Protein AF-0000000085018270 (afdb_homodimer)

InterPro domains:
  IPR002765 Uncharacterised protein family UPF0145, YbjQ-like [PF01906] (29-72)
  IPR002765 Uncharacterised protein family UPF0145, YbjQ-like [PTHR34068] (27-75)
  IPR035439 UPF0145 domain superfamily [SSF117782] (1-74)
  IPR038549 SeBP-like superfamily [G3DSA:3.30.1660.30] (1-76)

pLDDT: mean 96.72, std 3.87, range [77.06, 98.94]

Sequence (152 aa):
MIITTTETLEGYEIVEYLDIIIGCGDDPEDALKELKEIGETLKADAIVGVKIFNEILDRELTYYAYGTAVKIKKREMIITTTETLEGYEIVEYLDIIIGCGDDPEDALKELKEIGETLKADAIVGVKIFNEILDRELTYYAYGTAVKIKKRE

Solvent-accessible surface area (backbone atoms only — not comparable to full-atom values): 7955 Å² total; per-residue (Å²): 113,52,76,40,62,42,65,69,50,91,68,40,40,58,77,40,81,75,38,61,46,76,13,52,28,79,39,66,67,46,3,45,50,41,30,48,54,53,32,53,74,70,64,33,46,30,32,28,26,43,48,74,52,73,46,77,56,98,87,41,63,42,22,38,22,36,24,18,26,22,36,66,45,75,59,128,116,49,51,31,33,25,78,69,51,71,66,42,39,78,77,42,81,72,45,79,49,74,11,51,25,81,39,65,66,45,2,45,51,42,33,50,52,54,33,53,74,71,65,32,46,30,34,29,42,41,48,73,51,72,48,74,56,98,87,40,69,39,19,37,22,35,31,36,26,20,36,64,45,76,59,130

Secondary structure (DSSP, 8-state):
-EE-SSSS-TTEEEEEEEEEEEEEESSHHHHHHHHHHHHHHTT-SEEEEEEEEEEEETTEEEEEEEEEEEEEEE--/-EE-SSSS-TTEEEEEEEEEEEEEESSHHHHHHHHHHHHHHTT-SEEEEEEEEEEEETTEEEEEEEEEEEEEEE--

Organism: Methanocaldococcus infernus (strain DSM 11812 / JCM 15783 / ME) (NCBI:txid573063)

Foldseek 3Di:
DAEELAQDDPQKDFDFWQDKDKAKDQDPVRRVVRRVVVLVVSVFPYWYNKDKDWDDDPNRIMMMIITIGTHMDGDD/DAEDLAQDDPQKDFDFWQDKDKAKDQDPVRRVVRRVVVLVVSVFPYWYNKDKDWDDDPNRIMIMIITIGTHMDGDD

Radius of gyration: 15.62 Å; Cα contacts (8 Å, |Δi|>4): 384; chains: 2; bounding box: 34×49×23 Å

Nearest PDB structures (foldseek):
  1vr4-assembly1_B  TM=9.528E-01  e=1.575E-06  Bacillus cereus ATCC 14579
  1y2i-assembly1_C  TM=9.029E-01  e=1.669E-06  Shigella flexneri 2a str. 2457T
  1vr4-assembly1_C  TM=9.175E-01  e=4.738E-06  Bacillus cereus ATCC 14579
  1vr4-assembly1_E  TM=9.134E-01  e=5.975E-06  Bacillus cereus ATCC 14579
  2gtc-assembly1_E  TM=9.062E-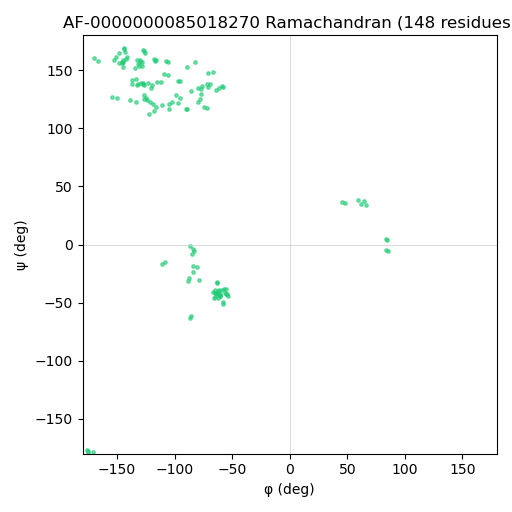01  e=1.067E-05  Bacillus cereus ATCC 14579

Structure (mmCIF, N/CA/C/O backbone):
data_AF-0000000085018270-model_v1
#
loop_
_entity.id
_entity.type
_entity.pdbx_description
1 polymer 'Uncharacterized protein'
#
loop_
_atom_site.group_PDB
_atom_site.id
_atom_site.type_symbol
_atom_site.label_atom_id
_atom_site.label_alt_id
_atom_site.label_comp_id
_atom_site.label_asym_id
_atom_site.label_entity_id
_atom_site.label_seq_id
_atom_site.pdbx_PDB_ins_code
_atom_site.Cartn_x
_atom_site.Cartn_y
_atom_site.Cartn_z
_atom_site.occupancy
_atom_site.B_iso_or_equiv
_atom_site.auth_seq_id
_atom_site.auth_comp_id
_atom_site.auth_asym_id
_atom_site.auth_atom_id
_atom_site.pdbx_PDB_model_num
ATOM 1 N N . MET A 1 1 ? -18.172 -1.671 -2.307 1 95 1 MET A N 1
ATOM 2 C CA . MET A 1 1 ? -16.766 -2.029 -2.164 1 95 1 MET A CA 1
ATOM 3 C C . MET A 1 1 ? -16.406 -2.238 -0.697 1 95 1 MET A C 1
ATOM 5 O O . MET A 1 1 ? -16.766 -1.424 0.157 1 95 1 MET A O 1
ATOM 9 N N . ILE A 1 2 ? -15.891 -3.383 -0.317 1 97.06 2 ILE A N 1
ATOM 10 C CA . ILE A 1 2 ? -15.477 -3.723 1.041 1 97.06 2 ILE A CA 1
ATOM 11 C C . ILE A 1 2 ? -14.141 -3.061 1.356 1 97.06 2 ILE A C 1
ATOM 13 O O . ILE A 1 2 ? -13.203 -3.119 0.552 1 97.06 2 ILE A O 1
ATOM 17 N N . ILE A 1 3 ? -14.047 -2.35 2.518 1 98.44 3 ILE A N 1
ATOM 18 C CA . ILE A 1 3 ? -12.797 -1.751 2.986 1 98.44 3 ILE A CA 1
ATOM 19 C C . ILE A 1 3 ? -12.477 -2.266 4.387 1 98.44 3 ILE A C 1
ATOM 21 O O . ILE A 1 3 ? -13.32 -2.221 5.285 1 98.44 3 ILE A O 1
ATOM 25 N N . THR A 1 4 ? -11.266 -2.869 4.586 1 98.5 4 THR A N 1
ATOM 26 C CA . THR A 1 4 ? -10.953 -3.51 5.859 1 98.5 4 THR A CA 1
ATOM 27 C C . THR A 1 4 ? -9.477 -3.359 6.195 1 98.5 4 THR A C 1
ATOM 29 O O . THR A 1 4 ? -8.641 -3.225 5.301 1 98.5 4 THR A O 1
ATOM 32 N N . THR A 1 5 ? -9.219 -3.465 7.48 1 98.31 5 THR A N 1
ATOM 33 C CA . THR A 1 5 ? -7.836 -3.43 7.941 1 98.31 5 THR A CA 1
ATOM 34 C C . THR A 1 5 ? -7.199 -4.812 7.855 1 98.31 5 THR A C 1
ATOM 36 O O . THR A 1 5 ? -5.988 -4.957 8.031 1 98.31 5 THR A O 1
ATOM 39 N N . THR A 1 6 ? -7.984 -5.758 7.574 1 97.88 6 THR A N 1
ATOM 40 C CA . THR A 1 6 ? -7.477 -7.125 7.527 1 97.88 6 THR A CA 1
ATOM 41 C C . THR A 1 6 ? -6.809 -7.41 6.184 1 97.88 6 THR A C 1
ATOM 43 O O . THR A 1 6 ? -7.121 -6.766 5.18 1 97.88 6 THR A O 1
ATOM 46 N N . GLU A 1 7 ? -5.969 -8.359 6.203 1 97.31 7 GLU A N 1
ATOM 47 C CA . GLU A 1 7 ? -5.211 -8.695 5 1 97.31 7 GLU A CA 1
ATOM 48 C C . GLU A 1 7 ? -6.008 -9.625 4.086 1 97.31 7 GLU A C 1
ATOM 50 O O . GLU A 1 7 ? -5.723 -9.719 2.891 1 97.31 7 GLU A O 1
ATOM 55 N N . THR A 1 8 ? -6.945 -10.328 4.719 1 96.12 8 THR A N 1
ATOM 56 C CA . THR A 1 8 ? -7.789 -11.258 3.982 1 96.12 8 THR A CA 1
ATOM 57 C C . THR A 1 8 ? -9.266 -10.961 4.234 1 96.12 8 THR A C 1
ATOM 59 O O . THR A 1 8 ? -9.602 -10.156 5.102 1 96.12 8 THR A O 1
ATOM 62 N N . LEU A 1 9 ? -10.078 -11.633 3.326 1 96.81 9 LEU A N 1
ATOM 63 C CA . LEU A 1 9 ? -11.531 -11.539 3.449 1 96.81 9 LEU A CA 1
ATOM 64 C C . LEU A 1 9 ? -12.156 -12.922 3.596 1 96.81 9 LEU A C 1
ATOM 66 O O . LEU A 1 9 ? -12.164 -13.711 2.645 1 96.81 9 LEU A O 1
ATOM 70 N N . GLU A 1 10 ? -12.703 -13.086 4.859 1 95.5 10 GLU A N 1
ATOM 71 C CA . GLU A 1 10 ? -13.352 -14.375 5.07 1 95.5 10 GLU A CA 1
ATOM 72 C C . GLU A 1 10 ? -14.477 -14.602 4.066 1 95.5 10 GLU A C 1
ATOM 74 O O . GLU A 1 10 ? -15.273 -13.703 3.807 1 95.5 10 GLU A O 1
ATOM 79 N N . GLY A 1 11 ? -14.508 -15.805 3.539 1 96.44 11 GLY A N 1
ATOM 80 C CA . GLY A 1 11 ? -15.539 -16.172 2.586 1 96.44 11 GLY A CA 1
ATOM 81 C C . GLY A 1 11 ? -15.219 -15.75 1.164 1 96.44 11 GLY A C 1
ATOM 82 O O . GLY A 1 11 ? -15.945 -16.094 0.231 1 96.44 11 GLY A O 1
ATOM 83 N N . TYR A 1 12 ? -14.117 -15.031 1.021 1 97.38 12 TYR A N 1
ATOM 84 C CA . TYR A 1 12 ? -13.695 -14.562 -0.297 1 97.38 12 TYR A CA 1
ATOM 85 C C . TYR A 1 12 ? -12.227 -14.883 -0.55 1 97.38 12 TYR A C 1
ATOM 87 O O . TYR A 1 12 ? -11.445 -15.023 0.393 1 97.38 12 TYR A O 1
ATOM 95 N N . GLU A 1 13 ? -11.922 -15 -1.76 1 96.56 13 GLU A N 1
ATOM 96 C CA . GLU A 1 13 ? -10.523 -15.078 -2.189 1 96.56 13 GLU A CA 1
ATOM 97 C C . GLU A 1 13 ? -10.148 -13.875 -3.051 1 96.56 13 GLU A C 1
ATOM 99 O O . GLU A 1 13 ? -10.93 -13.438 -3.896 1 96.56 13 GLU A O 1
ATOM 104 N N . ILE A 1 14 ? -8.992 -13.391 -2.83 1 97.94 14 ILE A N 1
ATOM 105 C CA . ILE A 1 14 ? -8.461 -12.344 -3.699 1 97.94 14 ILE A CA 1
ATOM 106 C C . ILE A 1 14 ? -7.961 -12.961 -5.004 1 97.94 14 ILE A C 1
ATOM 108 O O . ILE A 1 14 ? -7.066 -13.812 -4.988 1 97.94 14 ILE A O 1
ATOM 112 N N . VAL A 1 15 ? -8.477 -12.453 -6.148 1 96.81 15 VAL A N 1
ATOM 113 C CA . VAL A 1 15 ? -8.125 -13.102 -7.41 1 96.81 15 VAL A CA 1
ATOM 114 C C . VAL A 1 15 ? -7.223 -12.188 -8.227 1 96.81 15 VAL A C 1
ATOM 116 O O . VAL A 1 15 ? -6.586 -12.625 -9.188 1 96.81 15 VAL A O 1
ATOM 119 N N . GLU A 1 16 ? -7.184 -10.945 -7.902 1 97.81 16 GLU A N 1
ATOM 120 C CA . GLU A 1 16 ? -6.324 -9.984 -8.586 1 97.81 16 GLU A CA 1
ATOM 121 C C . GLU A 1 16 ? -5.898 -8.859 -7.648 1 97.81 16 GLU A C 1
ATOM 123 O O . GLU A 1 16 ? -6.734 -8.289 -6.945 1 97.81 16 GLU A O 1
ATOM 128 N N . TYR A 1 17 ? -4.645 -8.688 -7.574 1 98.19 17 TYR A N 1
ATOM 129 C CA . TYR A 1 17 ? -4.086 -7.508 -6.914 1 98.19 17 TYR A CA 1
ATOM 130 C C . TYR A 1 17 ? -3.924 -6.359 -7.898 1 98.19 17 TYR A C 1
ATOM 132 O O . TYR A 1 17 ? -3.107 -6.434 -8.82 1 98.19 17 TYR A O 1
ATOM 140 N N . LEU A 1 18 ? -4.641 -5.262 -7.676 1 98.38 18 LEU A N 1
ATOM 141 C CA . LEU A 1 18 ? -4.621 -4.156 -8.625 1 98.38 18 LEU A CA 1
ATOM 142 C C . LEU A 1 18 ? -3.463 -3.207 -8.336 1 98.38 18 LEU A C 1
ATOM 144 O O . LEU A 1 18 ? -2.557 -3.059 -9.156 1 98.38 18 LEU A O 1
ATOM 148 N N . ASP A 1 19 ? -3.475 -2.539 -7.117 1 98 19 ASP A N 1
ATOM 149 C CA . ASP A 1 19 ? -2.4 -1.63 -6.734 1 98 19 ASP A CA 1
ATOM 150 C C . ASP A 1 19 ? -2.518 -1.228 -5.266 1 98 19 ASP A C 1
ATOM 152 O O . ASP A 1 19 ? -3.59 -1.349 -4.668 1 98 19 ASP A O 1
ATOM 156 N N . ILE A 1 20 ? -1.446 -0.766 -4.75 1 98.75 20 ILE A N 1
ATOM 157 C CA . ILE A 1 20 ? -1.521 -0.008 -3.506 1 98.75 20 ILE A CA 1
ATOM 158 C C . ILE A 1 20 ? -2.014 1.408 -3.791 1 98.75 20 ILE A C 1
ATOM 160 O O . ILE A 1 20 ? -1.565 2.047 -4.746 1 98.75 20 ILE A O 1
ATOM 164 N N . ILE A 1 21 ? -2.918 1.835 -3.023 1 98.75 21 ILE A N 1
ATOM 165 C CA . ILE A 1 21 ? -3.469 3.166 -3.256 1 98.75 21 ILE A CA 1
ATOM 166 C C . ILE A 1 21 ? -3.422 3.977 -1.962 1 98.75 21 ILE A C 1
ATOM 168 O O . ILE A 1 21 ? -3.396 3.41 -0.867 1 98.75 21 ILE A O 1
ATOM 172 N N . ILE A 1 22 ? -3.432 5.328 -2.219 1 98.75 22 ILE A N 1
ATOM 173 C CA . ILE A 1 22 ? -3.271 6.266 -1.113 1 98.75 22 ILE A CA 1
ATOM 174 C C . ILE A 1 22 ? -4.316 7.375 -1.22 1 98.75 22 ILE A C 1
ATOM 176 O O . ILE A 1 22 ? -4.441 8.023 -2.262 1 98.75 22 ILE A O 1
ATOM 180 N N . GLY A 1 23 ? -5.098 7.539 -0.226 1 98.56 23 GLY A N 1
ATOM 181 C CA . GLY A 1 23 ? -5.945 8.711 -0.05 1 98.56 23 GLY A CA 1
ATOM 182 C C . GLY A 1 23 ? -5.445 9.656 1.025 1 98.56 23 GLY A C 1
ATOM 183 O O . GLY A 1 23 ? -4.762 9.234 1.961 1 98.56 23 GLY A O 1
ATOM 184 N N . CYS A 1 24 ? -5.883 10.906 0.884 1 97.69 24 CYS A N 1
ATOM 185 C CA . CYS A 1 24 ? -5.48 11.898 1.875 1 97.69 24 CYS A CA 1
ATOM 186 C C . CYS A 1 24 ? -6.621 12.867 2.166 1 97.69 24 CYS A C 1
ATOM 188 O O . CYS A 1 24 ? -7.582 12.953 1.4 1 97.69 24 CYS A O 1
ATOM 190 N N . GLY A 1 25 ? -6.477 13.477 3.314 1 97.38 25 GLY A N 1
ATOM 191 C CA . GLY A 1 25 ? -7.512 14.414 3.713 1 97.38 25 GLY A CA 1
ATOM 192 C C . GLY A 1 25 ? -7.195 15.133 5.016 1 97.38 25 GLY A C 1
ATOM 193 O O . GLY A 1 25 ? -6.172 14.867 5.645 1 97.38 25 GLY A O 1
ATOM 194 N N . ASP A 1 26 ? -8.203 15.953 5.398 1 96.69 26 ASP A N 1
ATOM 195 C CA . ASP A 1 26 ? -8.023 16.797 6.582 1 96.69 26 ASP A CA 1
ATOM 196 C C . ASP A 1 26 ? -8.352 16.016 7.855 1 96.69 26 ASP A C 1
ATOM 198 O O . ASP A 1 26 ? -8.008 16.453 8.961 1 96.69 26 ASP A O 1
ATOM 202 N N . ASP A 1 27 ? -9.039 14.969 7.738 1 97.06 27 ASP A N 1
ATOM 203 C CA . ASP A 1 27 ? -9.312 14.031 8.82 1 97.06 27 ASP A CA 1
ATOM 204 C C . ASP A 1 27 ? -9.336 12.594 8.312 1 97.06 27 ASP A C 1
ATOM 206 O O . ASP A 1 27 ? -9.242 12.352 7.109 1 97.06 27 ASP A O 1
ATOM 210 N N . PRO A 1 28 ? -9.344 11.594 9.148 1 97.62 28 PRO A N 1
ATOM 211 C CA . PRO A 1 28 ? -9.289 10.188 8.734 1 97.62 28 PRO A CA 1
ATOM 212 C C . PRO A 1 28 ? -10.43 9.805 7.793 1 97.62 28 PRO A C 1
ATOM 214 O O . PRO A 1 28 ? -10.227 9.039 6.848 1 97.62 28 PRO A O 1
ATOM 217 N N . GLU A 1 29 ? -11.609 10.352 8.07 1 98.06 29 GLU A N 1
ATOM 218 C CA . GLU A 1 29 ? -12.758 10.023 7.234 1 98.06 29 GLU A CA 1
ATOM 219 C C . GLU A 1 29 ? -12.578 10.531 5.809 1 98.06 29 GLU A C 1
ATOM 221 O O . GLU A 1 29 ? -12.93 9.844 4.848 1 98.06 29 GLU A O 1
ATOM 226 N N . ASP A 1 30 ? -12.07 11.734 5.699 1 98.25 30 ASP A N 1
ATOM 227 C CA . ASP A 1 30 ? -11.797 12.297 4.379 1 98.25 30 ASP A CA 1
ATOM 228 C C . ASP A 1 30 ? -10.742 11.484 3.641 1 98.25 30 ASP A C 1
ATOM 230 O O . ASP A 1 30 ? -10.836 11.297 2.426 1 98.25 30 ASP A O 1
ATOM 234 N N . ALA A 1 31 ? -9.719 11.078 4.363 1 98.38 31 ALA A N 1
ATOM 235 C CA . ALA A 1 31 ? -8.68 10.234 3.764 1 98.38 31 ALA A CA 1
ATOM 236 C C . ALA A 1 31 ? -9.266 8.922 3.256 1 98.38 31 ALA A C 1
ATOM 238 O O . ALA A 1 31 ? -8.953 8.484 2.145 1 98.38 31 ALA A O 1
ATOM 239 N N . LEU A 1 32 ? -10.086 8.344 4.023 1 98.69 32 LEU A N 1
ATOM 240 C CA . LEU A 1 32 ? -10.719 7.086 3.645 1 98.69 32 LEU A CA 1
ATOM 241 C C . LEU A 1 32 ? -11.656 7.285 2.459 1 98.69 32 LEU A C 1
ATOM 243 O O . LEU A 1 32 ? -11.742 6.426 1.579 1 98.69 32 LEU A O 1
ATOM 247 N N . LYS A 1 33 ? -12.383 8.391 2.488 1 98.5 33 LYS A N 1
ATOM 248 C CA . LYS A 1 33 ? -13.281 8.695 1.382 1 98.5 33 LYS A CA 1
ATOM 249 C C . LYS A 1 33 ? -12.523 8.766 0.058 1 98.5 33 LYS A C 1
ATOM 251 O O . LYS A 1 33 ? -12.945 8.164 -0.935 1 98.5 33 LYS A O 1
ATOM 256 N N . GLU A 1 34 ? -11.477 9.5 0.065 1 98.75 34 GLU A N 1
ATOM 257 C CA . GLU A 1 34 ? -10.672 9.594 -1.152 1 98.75 34 GLU A CA 1
ATOM 258 C C . GLU A 1 34 ? -10.102 8.234 -1.537 1 98.75 34 GLU A C 1
ATOM 260 O O . GLU A 1 34 ? -10.047 7.887 -2.719 1 98.75 34 GLU A O 1
ATOM 265 N N . LEU A 1 35 ? -9.656 7.445 -0.532 1 98.75 35 LEU A N 1
ATOM 266 C CA . LEU A 1 35 ? -9.164 6.102 -0.79 1 98.75 35 LEU A CA 1
ATOM 267 C C . LEU A 1 35 ? -10.211 5.266 -1.523 1 98.75 35 LEU A C 1
ATOM 269 O O . LEU A 1 35 ? -9.891 4.602 -2.514 1 98.75 35 LEU A O 1
ATOM 273 N N . LYS A 1 36 ? -11.391 5.391 -1.104 1 98.69 36 LYS A N 1
ATOM 274 C CA . LYS A 1 36 ? -12.5 4.664 -1.712 1 98.69 36 LYS A CA 1
ATOM 275 C C . LYS A 1 36 ? -12.742 5.129 -3.143 1 98.69 36 LYS A C 1
ATOM 277 O O . LYS A 1 36 ? -13 4.316 -4.031 1 98.69 36 LYS A O 1
ATOM 282 N N . GLU A 1 37 ? -12.758 6.441 -3.326 1 98.69 37 GLU A N 1
ATOM 283 C CA . GLU A 1 37 ? -12.961 6.992 -4.66 1 98.69 37 GLU A CA 1
ATOM 284 C C . GLU A 1 37 ? -11.914 6.465 -5.641 1 98.69 37 GLU A C 1
ATOM 286 O O . GLU A 1 37 ? -12.234 6.121 -6.777 1 98.69 37 GLU A O 1
ATOM 291 N N . ILE A 1 38 ? -10.688 6.391 -5.184 1 98.56 38 ILE A N 1
ATOM 292 C CA . ILE A 1 38 ? -9.617 5.867 -6.023 1 98.56 38 ILE A CA 1
ATOM 293 C C . ILE A 1 38 ? -9.867 4.391 -6.32 1 98.56 38 ILE A C 1
ATOM 295 O O . ILE A 1 38 ? -9.695 3.945 -7.457 1 98.56 38 ILE A O 1
ATOM 299 N N . GLY A 1 39 ? -10.234 3.627 -5.289 1 98.62 39 GLY A N 1
ATOM 300 C CA . GLY A 1 39 ? -10.586 2.229 -5.484 1 98.62 39 GLY A CA 1
ATOM 301 C C . GLY A 1 39 ? -11.695 2.029 -6.504 1 98.62 39 GLY A C 1
ATOM 302 O O . GLY A 1 39 ? -11.641 1.102 -7.312 1 98.62 39 GLY A O 1
ATOM 303 N N . GLU A 1 40 ? -12.672 2.928 -6.48 1 98.44 40 GLU A N 1
ATOM 304 C CA . GLU A 1 40 ? -13.781 2.852 -7.43 1 98.44 40 GLU A CA 1
ATOM 305 C C . GLU A 1 40 ? -13.297 3.078 -8.859 1 98.44 40 GLU A C 1
ATOM 307 O O . GLU A 1 40 ? -13.758 2.408 -9.789 1 98.44 40 GLU A O 1
ATOM 312 N N . THR A 1 41 ? -12.383 4.004 -8.977 1 98.38 41 THR A N 1
ATOM 313 C CA . THR A 1 41 ? -11.844 4.301 -10.297 1 98.38 41 THR A CA 1
ATOM 314 C C . THR A 1 41 ? -11.109 3.09 -10.867 1 98.38 41 THR A C 1
ATOM 316 O O . THR A 1 41 ? -11.148 2.85 -12.07 1 98.38 41 THR A O 1
ATOM 319 N N . LEU A 1 42 ? -10.523 2.326 -9.992 1 98.19 42 LEU A N 1
ATOM 320 C CA . LEU A 1 42 ? -9.781 1.136 -10.391 1 98.19 42 LEU A CA 1
ATOM 321 C C . LEU A 1 42 ? -10.711 -0.07 -10.508 1 98.19 42 LEU A C 1
ATOM 323 O O . LEU A 1 42 ? -10.266 -1.173 -10.828 1 98.19 42 LEU A O 1
ATOM 327 N N . LYS A 1 43 ? -12 0.146 -10.203 1 98.5 43 LYS A N 1
ATOM 328 C CA . LYS A 1 43 ? -13.016 -0.906 -10.227 1 98.5 43 LYS A CA 1
ATOM 329 C C . LYS A 1 43 ? -12.656 -2.035 -9.266 1 98.5 43 LYS A C 1
ATOM 331 O O . LYS A 1 43 ? -12.875 -3.209 -9.57 1 98.5 43 LYS A O 1
ATOM 336 N N . ALA A 1 44 ? -12.125 -1.643 -8.172 1 98.81 44 ALA A N 1
ATOM 337 C CA . ALA A 1 44 ? -11.828 -2.619 -7.125 1 98.81 44 ALA A CA 1
ATOM 338 C C . ALA A 1 44 ? -13.109 -3.129 -6.469 1 98.81 44 ALA A C 1
ATOM 340 O O . ALA A 1 44 ? -14.086 -2.389 -6.344 1 98.81 44 ALA A O 1
ATOM 341 N N . ASP A 1 45 ? -13.031 -4.418 -6.047 1 98.75 45 ASP A N 1
ATOM 342 C CA . ASP A 1 45 ? -14.125 -4.984 -5.27 1 98.75 45 ASP A CA 1
ATOM 343 C C . ASP A 1 45 ? -13.93 -4.73 -3.775 1 98.75 45 ASP A C 1
ATOM 345 O O . ASP A 1 45 ? -14.898 -4.688 -3.014 1 98.75 45 ASP A O 1
ATOM 349 N N . ALA A 1 46 ? -12.664 -4.676 -3.357 1 98.81 46 ALA A N 1
ATOM 350 C CA . ALA A 1 46 ? -12.328 -4.457 -1.954 1 98.81 46 ALA A CA 1
ATOM 351 C C . ALA A 1 46 ? -10.984 -3.744 -1.819 1 98.81 46 ALA A C 1
ATOM 353 O O . ALA A 1 46 ? -10.203 -3.699 -2.77 1 98.81 46 ALA A O 1
ATOM 354 N N . ILE A 1 47 ? -10.711 -3.133 -0.636 1 98.88 47 ILE A N 1
ATOM 355 C CA . ILE A 1 47 ? -9.422 -2.607 -0.209 1 98.88 47 ILE A CA 1
ATOM 356 C C . ILE A 1 47 ? -8.992 -3.285 1.09 1 98.88 47 ILE A C 1
ATOM 358 O O . ILE A 1 47 ? -9.703 -3.232 2.092 1 98.88 47 ILE A O 1
ATOM 362 N N . VAL A 1 48 ? -7.797 -3.924 1.047 1 98.88 48 VAL A N 1
ATOM 363 C CA . VAL A 1 48 ? -7.387 -4.734 2.188 1 98.88 48 VAL A CA 1
ATOM 364 C C . VAL A 1 48 ? -6.121 -4.148 2.811 1 98.88 48 VAL A C 1
ATOM 366 O O . VAL A 1 48 ? -5.387 -3.406 2.156 1 98.88 48 VAL A O 1
ATOM 369 N N . GLY A 1 49 ? -5.922 -4.512 4.125 1 98.62 49 GLY A N 1
ATOM 370 C CA . GLY A 1 49 ? -4.73 -4.078 4.832 1 98.62 49 GLY A CA 1
ATOM 371 C C . GLY A 1 49 ? -4.652 -2.572 5.004 1 98.62 49 GLY A C 1
ATOM 372 O O . GLY A 1 49 ? -3.576 -1.984 4.883 1 98.62 49 GLY A O 1
ATOM 373 N N . VAL A 1 50 ? -5.715 -1.906 5.238 1 98.75 50 VAL A N 1
ATOM 374 C CA . VAL A 1 50 ? -5.77 -0.45 5.32 1 98.75 50 VAL A CA 1
ATOM 375 C C . VAL A 1 50 ? -5.078 0.021 6.598 1 98.75 50 VAL A C 1
ATOM 377 O O . VAL A 1 50 ? -5.273 -0.561 7.668 1 98.75 50 VAL A O 1
ATOM 380 N N . LYS A 1 51 ? -4.285 1.045 6.441 1 98.44 51 LYS A N 1
ATOM 381 C CA . LYS A 1 51 ? -3.637 1.752 7.543 1 98.44 51 LYS A CA 1
ATOM 382 C C . LYS A 1 51 ? -3.809 3.262 7.406 1 98.44 51 LYS A C 1
ATOM 384 O O . LYS A 1 51 ? -3.951 3.775 6.293 1 98.44 51 LYS A O 1
ATOM 389 N N . ILE A 1 52 ? -3.73 3.895 8.539 1 98.06 52 ILE A N 1
ATOM 390 C CA . ILE A 1 52 ? -3.865 5.348 8.562 1 98.06 52 ILE A CA 1
ATOM 391 C C . ILE A 1 52 ? -2.754 5.953 9.414 1 98.06 52 ILE A C 1
ATOM 393 O O . ILE A 1 52 ? -2.422 5.43 10.477 1 98.06 52 ILE A O 1
ATOM 397 N N . PHE A 1 53 ? -2.193 7.047 8.891 1 97 53 PHE A N 1
ATOM 398 C CA . PHE A 1 53 ? -1.245 7.828 9.672 1 97 53 PHE A CA 1
ATOM 399 C C . PHE A 1 53 ? -1.404 9.312 9.391 1 97 53 PHE A C 1
ATOM 401 O O . PHE A 1 53 ? -2.082 9.703 8.43 1 97 53 PHE A O 1
ATOM 408 N N . ASN A 1 54 ? -0.801 10.117 10.273 1 94.5 54 ASN A N 1
ATOM 409 C CA . ASN A 1 54 ? -0.855 11.555 10.062 1 94.5 54 ASN A CA 1
ATOM 410 C C . ASN A 1 54 ? 0.541 12.172 10.047 1 94.5 54 ASN A C 1
ATOM 412 O O . ASN A 1 54 ? 1.519 11.516 10.406 1 94.5 54 ASN A O 1
ATOM 416 N N . GLU A 1 55 ? 0.5 13.375 9.547 1 91 55 GLU A N 1
ATOM 417 C CA . GLU A 1 55 ? 1.684 14.227 9.594 1 91 55 GLU A CA 1
ATOM 418 C C . GLU A 1 55 ? 1.319 15.656 9.992 1 91 55 GLU A C 1
ATOM 420 O O . GLU A 1 55 ? 0.265 16.172 9.602 1 91 55 GLU A O 1
ATOM 425 N N . ILE A 1 56 ? 2.25 16.156 10.789 1 89.75 56 ILE A N 1
ATOM 426 C CA . ILE A 1 56 ? 2.092 17.562 11.117 1 89.75 56 ILE A CA 1
ATOM 427 C C . ILE A 1 56 ? 3.268 18.359 10.562 1 89.75 56 ILE A C 1
ATOM 429 O O . ILE A 1 56 ? 4.426 18.047 10.844 1 89.75 56 ILE A O 1
ATOM 433 N N . LEU A 1 57 ? 2.922 19.25 9.688 1 84.62 57 LEU A N 1
ATOM 434 C CA . LEU A 1 57 ? 3.91 20.203 9.195 1 84.62 57 LEU A CA 1
ATOM 435 C C . LEU A 1 57 ? 3.414 21.641 9.367 1 84.62 57 LEU A C 1
ATOM 437 O O . LEU A 1 57 ? 2.377 22.016 8.812 1 84.62 57 LEU A O 1
ATOM 441 N N . ASP A 1 58 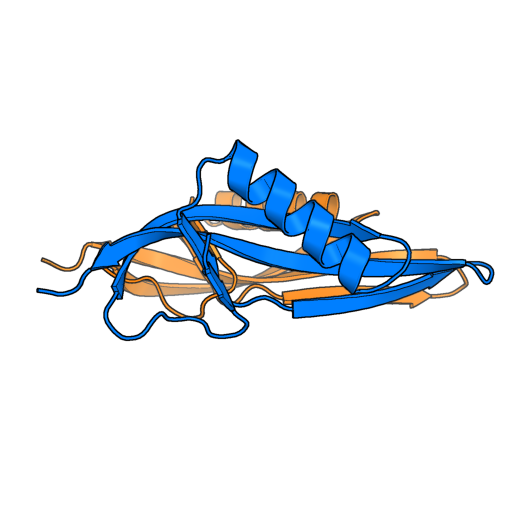? 4.242 22.547 10 1 84.69 58 ASP A N 1
ATOM 442 C CA . ASP A 1 58 ? 3.914 23.953 10.234 1 84.69 58 ASP A CA 1
ATOM 443 C C . ASP A 1 58 ? 2.49 24.109 10.766 1 84.69 58 ASP A C 1
ATOM 445 O O . ASP A 1 58 ? 1.696 24.875 10.219 1 84.69 58 ASP A O 1
ATOM 449 N N . ARG A 1 59 ? 2.018 23.281 11.555 1 86.5 59 ARG A N 1
ATOM 450 C CA . ARG A 1 59 ? 0.75 23.328 12.273 1 86.5 59 ARG A CA 1
ATOM 451 C C . ARG A 1 59 ? -0.392 22.797 11.406 1 86.5 59 ARG A C 1
ATOM 453 O O . ARG A 1 59 ? -1.564 22.984 11.742 1 86.5 59 ARG A O 1
ATOM 460 N N . GLU A 1 60 ? -0.076 22.344 10.289 1 90.94 60 GLU A N 1
ATOM 461 C CA . GLU A 1 60 ? -1.104 21.75 9.438 1 90.94 60 GLU A CA 1
ATOM 462 C C . GLU A 1 60 ? -1.104 20.234 9.547 1 90.94 60 GLU A C 1
ATOM 464 O O . GLU A 1 60 ? -0.058 19.594 9.398 1 90.94 60 GLU A O 1
ATOM 469 N N . LEU A 1 61 ? -2.24 19.766 9.789 1 93.62 61 LEU A N 1
ATOM 470 C CA . LEU A 1 61 ? -2.41 18.344 9.984 1 93.62 61 LEU A CA 1
ATOM 471 C C . LEU A 1 61 ? -2.998 17.688 8.742 1 93.62 61 LEU A C 1
ATOM 473 O O . LEU A 1 61 ? -4.02 18.141 8.219 1 93.62 61 LEU A O 1
ATOM 477 N N . THR A 1 62 ? -2.238 16.672 8.203 1 96 62 THR A N 1
ATOM 478 C CA . THR A 1 62 ? -2.727 15.906 7.059 1 96 62 THR A CA 1
ATOM 479 C C . THR A 1 62 ? -2.77 14.414 7.391 1 96 62 THR A C 1
ATOM 481 O O . THR A 1 62 ? -1.831 13.875 7.98 1 96 62 THR A O 1
ATOM 484 N N . TYR A 1 63 ? -3.869 13.781 6.93 1 97.56 63 TYR A N 1
ATOM 485 C CA . TYR A 1 63 ? -4.027 12.344 7.145 1 97.56 63 TYR A CA 1
ATOM 486 C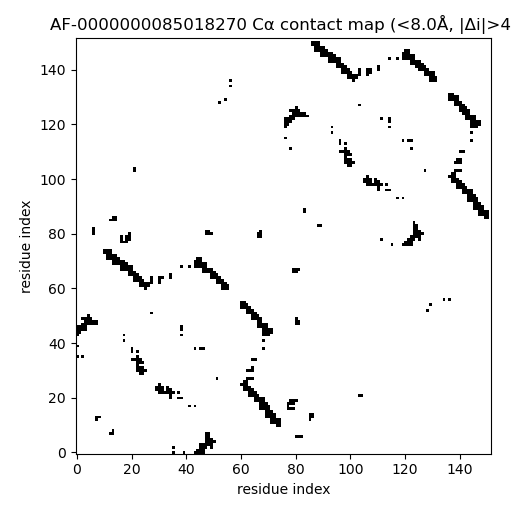 C . TYR A 1 63 ? -3.861 11.578 5.84 1 97.56 63 TYR A C 1
ATOM 488 O O . TYR A 1 63 ? -4.293 12.047 4.781 1 97.56 63 TYR A O 1
ATOM 496 N N . TYR A 1 64 ? -3.305 10.367 6.035 1 97.88 64 TYR A N 1
ATOM 497 C CA . TYR A 1 64 ? -3.164 9.453 4.91 1 97.88 64 TYR A CA 1
ATOM 498 C C . TYR A 1 64 ? -3.781 8.094 5.23 1 97.88 64 TYR A C 1
ATOM 500 O O . TYR A 1 64 ? -3.631 7.586 6.344 1 97.88 64 TYR A O 1
ATOM 508 N N . ALA A 1 65 ? -4.453 7.609 4.289 1 98.69 65 ALA A N 1
ATOM 509 C CA . ALA A 1 65 ? -4.934 6.234 4.312 1 98.69 65 ALA A CA 1
ATOM 510 C C . ALA A 1 65 ? -4.387 5.441 3.131 1 98.69 65 ALA A C 1
ATOM 512 O O . ALA A 1 65 ? -4.395 5.922 1.996 1 98.69 65 ALA A O 1
ATOM 513 N N . TYR A 1 66 ? -3.922 4.211 3.42 1 98.62 66 TYR A N 1
ATOM 514 C CA . TYR A 1 66 ? -3.439 3.406 2.303 1 98.62 66 TYR A CA 1
ATOM 515 C C . TYR A 1 66 ? -3.76 1.932 2.514 1 98.62 66 TYR A C 1
ATOM 517 O O . TYR A 1 66 ? -3.922 1.48 3.65 1 98.62 66 TYR A O 1
ATOM 525 N N . GLY A 1 67 ? -3.893 1.225 1.432 1 98.81 67 GLY A N 1
ATOM 526 C CA . GLY A 1 67 ? -4.215 -0.191 1.356 1 98.81 67 GLY A CA 1
ATOM 527 C C . GLY A 1 67 ? -4.09 -0.758 -0.045 1 98.81 67 GLY A C 1
ATOM 528 O O . GLY A 1 67 ? -3.639 -0.068 -0.961 1 98.81 67 GLY A O 1
ATOM 529 N N . THR A 1 68 ? -4.398 -2.025 -0.132 1 98.88 68 THR A N 1
ATOM 530 C CA . THR A 1 68 ? -4.289 -2.686 -1.428 1 98.88 68 THR A CA 1
ATOM 531 C C . 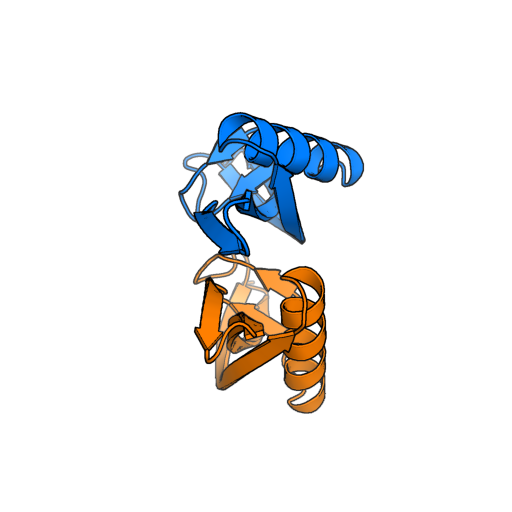THR A 1 68 ? -5.668 -2.914 -2.037 1 98.88 68 THR A C 1
ATOM 533 O O . THR A 1 68 ? -6.5 -3.611 -1.454 1 98.88 68 THR A O 1
ATOM 536 N N . ALA A 1 69 ? -5.898 -2.262 -3.209 1 98.88 69 ALA A N 1
ATOM 537 C CA . ALA A 1 69 ? -7.109 -2.527 -3.986 1 98.88 69 ALA A CA 1
ATOM 538 C C . ALA A 1 69 ? -7.039 -3.9 -4.648 1 98.88 69 ALA A C 1
ATOM 540 O O . ALA A 1 69 ? -6.031 -4.25 -5.266 1 98.88 69 ALA A O 1
ATOM 541 N N . VAL A 1 70 ? -8.297 -4.613 -4.559 1 98.88 70 VAL A N 1
ATOM 542 C CA . VAL A 1 70 ? -8.242 -5.984 -5.051 1 98.88 70 VAL A CA 1
ATOM 543 C C . VAL A 1 70 ? -9.562 -6.344 -5.719 1 98.88 70 VAL A C 1
ATOM 545 O O . VAL A 1 70 ? -10.594 -5.707 -5.469 1 98.88 70 VAL A O 1
ATOM 548 N N . LYS A 1 71 ? -9.484 -7.34 -6.609 1 98.75 71 LYS A N 1
ATOM 549 C CA . LYS A 1 71 ? -10.664 -8.07 -7.055 1 98.75 71 LYS A CA 1
ATOM 550 C C . LYS A 1 71 ? -10.859 -9.352 -6.246 1 98.75 71 LYS A C 1
ATOM 552 O O . LYS A 1 71 ? -9.891 -10.055 -5.941 1 98.75 71 LYS A O 1
ATOM 557 N N . ILE A 1 72 ? -12.133 -9.648 -5.941 1 98.25 72 ILE A N 1
ATOM 558 C CA . ILE A 1 72 ? -12.383 -10.812 -5.102 1 98.25 72 ILE A CA 1
ATOM 559 C C . ILE A 1 72 ? -13.453 -11.695 -5.75 1 98.25 72 ILE A C 1
ATOM 561 O O . ILE A 1 72 ? -14.211 -11.234 -6.605 1 98.25 72 ILE A O 1
ATOM 565 N N . LYS A 1 73 ? -13.469 -12.891 -5.375 1 97.69 73 LYS A N 1
ATOM 566 C CA . LYS A 1 73 ? -14.516 -13.852 -5.719 1 97.69 73 LYS A CA 1
ATOM 567 C C . LYS A 1 73 ? -14.961 -14.641 -4.488 1 97.69 73 LYS A C 1
ATOM 569 O O . LYS A 1 73 ? -14.148 -14.938 -3.609 1 97.69 73 LYS A O 1
ATOM 574 N N . LYS A 1 74 ? -16.266 -14.922 -4.395 1 96.06 74 LYS A N 1
ATOM 575 C CA . LYS A 1 74 ? -16.781 -15.711 -3.279 1 96.06 74 LYS A CA 1
ATOM 576 C C . LYS A 1 74 ? -16.219 -17.125 -3.305 1 96.06 74 LYS A C 1
ATOM 578 O O . LYS A 1 74 ? -16.125 -17.75 -4.367 1 96.06 74 LYS A O 1
ATOM 583 N N . ARG A 1 75 ? -15.766 -17.516 -2.092 1 90.69 75 ARG A N 1
ATOM 584 C CA . ARG A 1 75 ? -15.297 -18.891 -1.993 1 90.69 75 ARG A CA 1
ATOM 585 C C . ARG A 1 75 ? -16.453 -19.875 -2.041 1 90.69 75 ARG A C 1
ATOM 587 O O . ARG A 1 75 ? -17.516 -19.625 -1.443 1 90.69 75 ARG A O 1
ATOM 594 N N . GLU A 1 76 ? -16.562 -20.812 -3.062 1 79.31 76 GLU A N 1
ATOM 595 C CA . GLU A 1 76 ? -17.625 -21.812 -3.18 1 79.31 76 GLU A CA 1
ATOM 596 C C . GLU A 1 76 ? -17.609 -22.781 -1.993 1 79.31 76 GLU A C 1
ATOM 598 O O . GLU A 1 76 ? -16.562 -23.016 -1.395 1 79.31 76 GLU A O 1
ATOM 603 N N . MET B 1 1 ? 4.898 -6.148 -11.758 1 95.75 1 MET B N 1
ATOM 604 C CA . MET B 1 1 ? 5.234 -6.492 -10.383 1 95.75 1 MET B CA 1
ATOM 605 C C . MET B 1 1 ? 4.082 -6.164 -9.438 1 95.75 1 MET B C 1
ATOM 607 O O . MET B 1 1 ? 3.467 -5.105 -9.555 1 95.75 1 MET B O 1
ATOM 611 N N . ILE B 1 2 ? 3.717 -7.09 -8.531 1 97.62 2 ILE B N 1
ATOM 612 C CA . ILE B 1 2 ? 2.641 -6.891 -7.566 1 97.62 2 ILE B CA 1
ATOM 613 C C . ILE B 1 2 ? 3.184 -6.184 -6.328 1 97.62 2 ILE B C 1
ATOM 615 O O . ILE B 1 2 ? 4.242 -6.547 -5.809 1 97.62 2 ILE B O 1
ATOM 619 N N . ILE B 1 3 ? 2.49 -5.141 -5.871 1 98.75 3 ILE B N 1
ATOM 620 C CA . ILE B 1 3 ? 2.83 -4.453 -4.629 1 98.75 3 ILE B CA 1
ATOM 621 C C . ILE B 1 3 ? 1.612 -4.422 -3.707 1 98.75 3 ILE B C 1
ATOM 623 O O . ILE B 1 3 ? 0.515 -4.055 -4.129 1 98.75 3 ILE B O 1
ATOM 627 N N . THR B 1 4 ? 1.768 -4.898 -2.451 1 98.75 4 THR B N 1
ATOM 628 C CA . THR B 1 4 ? 0.591 -5.055 -1.604 1 98.75 4 THR B CA 1
ATOM 629 C C . THR B 1 4 ? 0.946 -4.82 -0.138 1 98.75 4 THR B C 1
ATOM 631 O O . THR B 1 4 ? 2.078 -5.066 0.28 1 98.75 4 THR B O 1
ATOM 634 N N . THR B 1 5 ? -0.067 -4.465 0.572 1 98.62 5 THR B N 1
ATOM 635 C CA . THR B 1 5 ? 0.06 -4.289 2.014 1 98.62 5 THR B CA 1
ATOM 636 C C . THR B 1 5 ? -0.068 -5.629 2.734 1 98.62 5 THR B C 1
ATOM 638 O O . THR B 1 5 ? 0.172 -5.715 3.941 1 98.62 5 THR B O 1
ATOM 641 N N . THR B 1 6 ? -0.366 -6.688 2.025 1 98.31 6 THR B N 1
ATOM 642 C CA . THR B 1 6 ? -0.586 -7.992 2.633 1 98.31 6 THR B CA 1
ATOM 643 C C . THR B 1 6 ? 0.724 -8.766 2.74 1 98.31 6 THR B C 1
ATOM 645 O O . THR B 1 6 ? 1.637 -8.57 1.936 1 98.31 6 THR B O 1
ATOM 648 N N . GLU B 1 7 ? 0.738 -9.609 3.686 1 97.56 7 GLU B N 1
ATOM 649 C CA . GLU B 1 7 ? 1.959 -10.367 3.949 1 97.56 7 GLU B CA 1
ATOM 650 C C . GLU B 1 7 ? 2.121 -11.516 2.959 1 97.56 7 GLU B C 1
ATOM 652 O O . GLU B 1 7 ? 3.236 -11.984 2.719 1 97.56 7 GLU B O 1
ATOM 657 N N . THR B 1 8 ? 1.008 -12.016 2.514 1 96.81 8 THR B N 1
ATOM 658 C CA . THR B 1 8 ? 0.984 -13.094 1.534 1 96.81 8 THR B CA 1
ATOM 659 C C . THR B 1 8 ? 0.103 -12.727 0.344 1 96.81 8 THR B C 1
ATOM 661 O O . THR B 1 8 ? -0.573 -11.695 0.361 1 96.81 8 THR B O 1
ATOM 664 N N . LEU B 1 9 ? 0.239 -13.562 -0.745 1 97 9 LEU B N 1
ATOM 665 C CA . LEU B 1 9 ? -0.551 -13.375 -1.956 1 97 9 LEU B CA 1
ATOM 666 C C . LEU B 1 9 ? -1.438 -14.586 -2.221 1 97 9 LEU B C 1
ATOM 668 O O . LEU B 1 9 ? -0.937 -15.688 -2.473 1 97 9 LEU B O 1
ATOM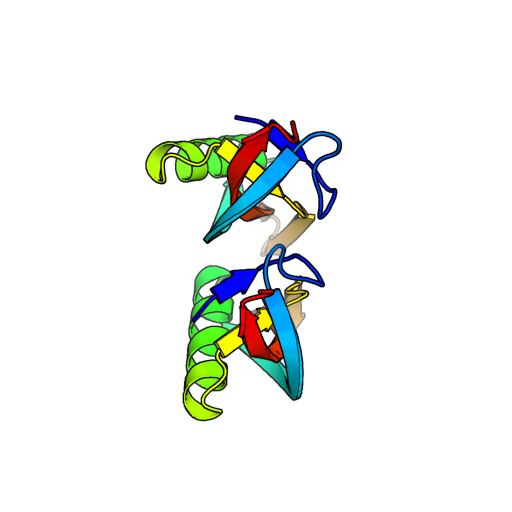 672 N N . GLU B 1 10 ? -2.67 -14.336 -2.146 1 95 10 GLU B N 1
ATOM 673 C CA . GLU B 1 10 ? -3.576 -15.438 -2.451 1 95 10 GLU B CA 1
ATOM 674 C C . GLU B 1 10 ? -3.334 -15.977 -3.855 1 95 10 GLU B C 1
ATOM 676 O O . GLU B 1 10 ? -3.195 -15.211 -4.809 1 95 10 GLU B O 1
ATOM 681 N N . GLY B 1 11 ? -3.305 -17.266 -3.969 1 94.12 11 GLY B N 1
ATOM 682 C CA . GLY B 1 11 ? -3.111 -17.906 -5.254 1 94.12 11 GLY B CA 1
ATOM 683 C C . GLY B 1 11 ? -1.649 -18.062 -5.637 1 94.12 11 GLY B C 1
ATOM 684 O O . GLY B 1 11 ? -1.328 -18.656 -6.668 1 94.12 11 GLY B O 1
ATOM 685 N N . TYR B 1 12 ? -0.784 -17.469 -4.766 1 97.38 12 TYR B N 1
ATOM 686 C CA . TYR B 1 12 ? 0.647 -17.547 -5.039 1 97.38 12 TYR B CA 1
ATOM 687 C C . TYR B 1 12 ? 1.411 -18.062 -3.83 1 97.38 12 TYR B C 1
ATOM 689 O O . TYR B 1 12 ? 0.969 -17.891 -2.689 1 97.38 12 TYR B O 1
ATOM 697 N N . GLU B 1 13 ? 2.484 -18.641 -4.113 1 97.5 13 GLU B 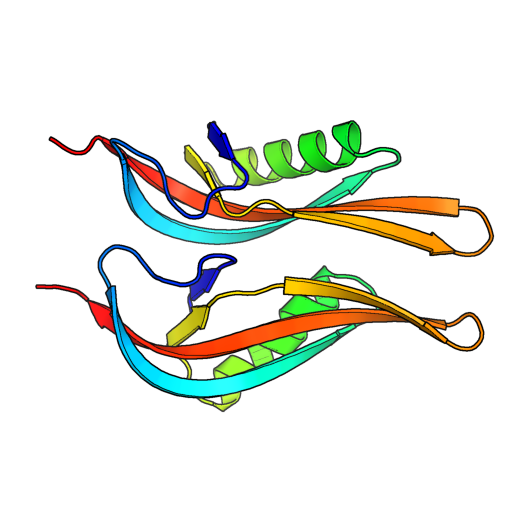N 1
ATOM 698 C CA . GLU B 1 13 ? 3.469 -18.969 -3.082 1 97.5 13 GLU B CA 1
ATOM 699 C C . GLU B 1 13 ? 4.738 -18.141 -3.254 1 97.5 13 GLU B C 1
ATOM 701 O O . GLU B 1 13 ? 5.207 -17.938 -4.375 1 97.5 13 GLU B O 1
ATOM 706 N N . ILE B 1 14 ? 5.262 -17.703 -2.141 1 98.31 14 ILE B N 1
ATOM 707 C CA . ILE B 1 14 ? 6.566 -17.062 -2.168 1 98.31 14 ILE B CA 1
ATOM 708 C C . ILE B 1 14 ? 7.664 -18.125 -2.234 1 98.31 14 ILE B C 1
ATOM 710 O O . ILE B 1 14 ? 7.789 -18.953 -1.331 1 98.31 14 ILE B O 1
ATOM 714 N N . VAL B 1 15 ? 8.461 -18.047 -3.225 1 98.5 15 VAL B N 1
ATOM 715 C CA . VAL B 1 15 ? 9.43 -19.125 -3.404 1 98.5 15 VAL B CA 1
ATOM 716 C C . VAL B 1 15 ? 10.828 -18.625 -3.064 1 98.5 15 VAL B C 1
ATOM 718 O O . VAL B 1 15 ? 11.758 -19.406 -2.887 1 98.5 15 VAL B O 1
ATOM 721 N N . GLU B 1 16 ? 11.047 -17.344 -2.977 1 98.69 16 GLU B N 1
ATOM 722 C CA . GLU B 1 16 ? 12.328 -16.734 -2.629 1 98.69 16 GLU B CA 1
ATOM 723 C C . GLU B 1 16 ? 12.141 -15.359 -2.012 1 98.69 16 GLU B C 1
ATOM 725 O O . GLU B 1 16 ? 11.391 -14.531 -2.539 1 98.69 16 GLU B O 1
ATOM 730 N N . TYR B 1 17 ? 12.727 -15.203 -0.865 1 98.69 17 TYR B N 1
ATOM 731 C CA . TYR B 1 17 ? 12.844 -13.875 -0.269 1 98.69 17 TYR B CA 1
ATOM 732 C C . TYR B 1 17 ? 14.133 -13.195 -0.718 1 98.69 17 TYR B C 1
ATOM 734 O O . TYR B 1 17 ? 15.234 -13.664 -0.417 1 98.69 17 TYR B O 1
ATOM 742 N N . LEU B 1 18 ? 13.961 -12.102 -1.417 1 98.69 18 LEU B N 1
ATOM 743 C CA . LEU B 1 18 ? 15.141 -11.445 -1.978 1 98.69 18 LEU B CA 1
ATOM 744 C C . LEU B 1 18 ? 15.773 -10.508 -0.957 1 98.69 18 LEU B C 1
ATOM 746 O O . LEU B 1 18 ? 16.938 -10.672 -0.594 1 98.69 18 LEU B O 1
ATOM 750 N N . ASP B 1 19 ? 15.008 -9.492 -0.537 1 98.62 19 ASP B N 1
ATOM 751 C CA . ASP B 1 19 ? 15.539 -8.523 0.415 1 98.62 19 ASP B CA 1
ATOM 752 C C . ASP B 1 19 ? 14.422 -7.66 0.997 1 98.62 19 ASP B C 1
ATOM 754 O O . ASP B 1 19 ? 13.344 -7.551 0.412 1 98.62 19 ASP B O 1
ATOM 758 N N . ILE B 1 20 ? 14.711 -7.07 2.193 1 98.81 20 ILE B N 1
ATOM 759 C CA . ILE B 1 20 ? 13.93 -5.934 2.666 1 98.81 20 ILE B CA 1
ATOM 760 C C . ILE B 1 20 ? 14.398 -4.66 1.965 1 98.81 20 ILE B C 1
ATOM 762 O O . ILE B 1 20 ? 15.602 -4.426 1.822 1 98.81 20 ILE B O 1
ATOM 766 N N . ILE B 1 21 ? 13.445 -3.869 1.501 1 98.88 21 ILE B N 1
ATOM 767 C CA . ILE B 1 21 ? 13.828 -2.678 0.753 1 98.88 21 ILE B CA 1
ATOM 768 C C . ILE B 1 21 ? 13.055 -1.47 1.271 1 98.88 21 ILE B C 1
ATOM 770 O O . ILE B 1 21 ? 11.984 -1.619 1.86 1 98.88 21 ILE B O 1
ATOM 774 N N . ILE B 1 22 ? 13.633 -0.273 0.982 1 98.81 22 ILE B N 1
ATOM 775 C CA . ILE B 1 22 ? 13.086 0.986 1.476 1 98.81 22 ILE B CA 1
ATOM 776 C C . ILE B 1 22 ? 13.156 2.045 0.377 1 98.81 22 ILE B C 1
ATOM 778 O O . ILE B 1 22 ? 14.219 2.258 -0.22 1 98.81 22 ILE B O 1
ATOM 782 N N . GLY B 1 23 ? 12.023 2.596 0.094 1 98.69 23 GLY B N 1
ATOM 783 C CA . GLY B 1 23 ? 11.953 3.793 -0.728 1 98.69 23 GLY B CA 1
ATOM 784 C C . GLY B 1 23 ? 11.602 5.039 0.062 1 98.69 23 GLY B C 1
ATOM 785 O O . GLY B 1 23 ? 10.984 4.949 1.129 1 98.69 23 GLY B O 1
ATOM 786 N N . CYS B 1 24 ? 11.961 6.184 -0.487 1 97.94 24 CYS B N 1
ATOM 787 C CA . CYS B 1 24 ? 11.656 7.445 0.178 1 97.94 24 CYS B CA 1
ATOM 788 C C . CYS B 1 24 ? 11.25 8.508 -0.834 1 97.94 24 CYS B C 1
ATOM 790 O O . CYS B 1 24 ? 11.477 8.352 -2.033 1 97.94 24 CYS B O 1
ATOM 792 N N . GLY B 1 25 ? 10.609 9.5 -0.285 1 97.12 25 GLY B N 1
ATOM 793 C CA . GLY B 1 25 ? 10.156 10.562 -1.163 1 97.12 25 GLY B CA 1
ATOM 794 C C . GLY B 1 25 ? 9.516 11.719 -0.417 1 97.12 25 GLY B C 1
ATOM 795 O O . GLY B 1 25 ? 9.391 11.68 0.809 1 97.12 25 GLY B O 1
ATOM 796 N N . ASP B 1 26 ? 9.094 12.688 -1.255 1 95.25 26 ASP B N 1
ATOM 797 C CA . ASP B 1 26 ? 8.523 13.906 -0.693 1 95.25 26 ASP B CA 1
ATOM 798 C C . ASP B 1 26 ? 7.062 13.711 -0.305 1 95.25 26 ASP B C 1
ATOM 800 O O . ASP B 1 26 ? 6.496 14.523 0.428 1 95.25 26 ASP B O 1
ATOM 804 N N . ASP B 1 27 ? 6.477 12.727 -0.846 1 95.81 27 ASP B N 1
ATOM 805 C CA . ASP B 1 27 ? 5.137 12.289 -0.48 1 95.81 27 ASP B CA 1
ATOM 806 C C . ASP B 1 27 ? 5.02 10.773 -0.536 1 95.81 27 ASP B C 1
ATOM 808 O O . ASP B 1 27 ? 5.949 10.086 -0.974 1 95.81 27 ASP B O 1
ATOM 812 N N . PRO B 1 28 ? 4.02 10.227 -0.055 1 97.5 28 PRO B N 1
ATOM 813 C CA . PRO B 1 28 ? 3.889 8.766 0.001 1 97.5 28 PRO B CA 1
ATOM 814 C C . PRO B 1 28 ? 3.973 8.117 -1.377 1 97.5 28 PRO B C 1
ATOM 816 O O . PRO B 1 28 ? 4.562 7.039 -1.52 1 97.5 28 PRO B O 1
ATOM 819 N N . GLU B 1 29 ? 3.391 8.742 -2.354 1 97.56 29 GLU B N 1
ATOM 820 C CA . GLU B 1 29 ? 3.426 8.18 -3.701 1 97.56 29 GLU B CA 1
ATOM 821 C C . GLU B 1 29 ? 4.855 8.109 -4.234 1 97.56 29 GLU B C 1
ATOM 823 O O . GLU B 1 29 ? 5.23 7.137 -4.895 1 97.56 29 GLU B O 1
ATOM 828 N N . ASP B 1 30 ? 5.574 9.141 -3.975 1 97.94 30 ASP B N 1
ATOM 829 C CA . ASP B 1 30 ? 6.973 9.148 -4.398 1 97.94 30 ASP B CA 1
ATOM 830 C C . ASP B 1 30 ? 7.766 8.047 -3.707 1 97.94 30 ASP B C 1
ATOM 832 O O . ASP B 1 30 ? 8.641 7.43 -4.316 1 97.94 30 ASP B O 1
ATOM 836 N N . ALA B 1 31 ? 7.5 7.875 -2.43 1 98.44 31 ALA B N 1
ATOM 837 C CA . ALA B 1 31 ? 8.164 6.809 -1.688 1 98.44 31 ALA B CA 1
ATOM 838 C C . ALA B 1 31 ? 7.844 5.441 -2.289 1 98.44 31 ALA B C 1
ATOM 840 O O . ALA B 1 31 ? 8.734 4.609 -2.461 1 98.44 31 ALA B O 1
ATOM 841 N N . LEU B 1 32 ? 6.613 5.254 -2.617 1 98.69 32 LEU B N 1
ATOM 842 C CA . LEU B 1 32 ? 6.195 3.994 -3.217 1 98.69 32 LEU B CA 1
ATOM 843 C C . LEU B 1 32 ? 6.84 3.801 -4.586 1 98.69 32 LEU B C 1
ATOM 845 O O . LEU B 1 32 ? 7.23 2.686 -4.941 1 98.69 32 LEU B O 1
ATOM 849 N N . LYS B 1 33 ? 6.875 4.852 -5.32 1 98.38 33 LYS B N 1
ATOM 850 C CA . LYS B 1 33 ? 7.492 4.793 -6.645 1 98.38 33 LYS B CA 1
ATOM 851 C C . LYS B 1 33 ? 8.945 4.332 -6.551 1 98.38 33 LYS B C 1
ATOM 853 O O . LYS B 1 33 ? 9.367 3.453 -7.305 1 98.38 33 LYS B O 1
ATOM 858 N N . GLU B 1 34 ? 9.688 4.953 -5.715 1 98.75 34 GLU B N 1
ATOM 859 C CA . GLU B 1 34 ? 11.078 4.551 -5.551 1 98.75 34 GLU B CA 1
ATOM 860 C C . GLU B 1 34 ? 11.18 3.104 -5.074 1 98.75 34 GLU B C 1
ATOM 862 O O . GLU B 1 34 ? 12.062 2.359 -5.516 1 98.75 34 GLU B O 1
ATOM 867 N N . LEU B 1 35 ? 10.32 2.701 -4.117 1 98.88 35 LEU B N 1
ATOM 868 C CA . LEU B 1 35 ? 10.289 1.323 -3.639 1 98.88 35 LEU B CA 1
ATOM 869 C C . LEU B 1 35 ? 10.117 0.349 -4.801 1 98.88 35 LEU B C 1
ATOM 871 O O . LEU B 1 35 ? 10.828 -0.657 -4.883 1 98.88 35 LEU B O 1
ATOM 875 N N . LYS B 1 36 ? 9.211 0.678 -5.695 1 98.69 36 LYS B N 1
ATOM 876 C CA . LYS B 1 36 ? 8.961 -0.152 -6.871 1 98.69 36 LYS B CA 1
ATOM 877 C C . LYS B 1 36 ? 10.195 -0.226 -7.762 1 98.69 36 LYS B C 1
ATOM 879 O O . LYS B 1 36 ? 10.523 -1.29 -8.289 1 98.69 36 LYS B O 1
ATOM 884 N N . GLU B 1 37 ? 10.828 0.88 -7.945 1 98.69 37 GLU B N 1
ATOM 885 C CA . GLU B 1 37 ? 12.023 0.923 -8.773 1 98.69 37 GLU B CA 1
ATOM 886 C C . GLU B 1 37 ? 13.117 0.01 -8.219 1 98.69 37 GLU B C 1
ATOM 888 O O . GLU B 1 37 ? 13.773 -0.707 -8.977 1 98.69 37 GLU B O 1
ATOM 893 N N . ILE B 1 38 ? 13.32 0.052 -6.949 1 98.69 38 ILE B N 1
ATOM 894 C CA . ILE B 1 38 ? 14.312 -0.798 -6.297 1 98.69 38 ILE B CA 1
ATOM 895 C C . ILE B 1 38 ? 13.945 -2.266 -6.492 1 98.69 38 ILE B C 1
ATOM 897 O O . ILE B 1 38 ? 14.805 -3.094 -6.805 1 98.69 38 ILE B O 1
ATOM 901 N N . GLY B 1 39 ? 12.695 -2.594 -6.273 1 98.69 39 GLY B N 1
ATOM 902 C CA . GLY B 1 39 ? 12.219 -3.947 -6.512 1 98.69 39 GLY B CA 1
ATOM 903 C C . GLY B 1 39 ? 12.5 -4.438 -7.922 1 98.69 39 GLY B C 1
ATOM 904 O O . GLY B 1 39 ? 12.883 -5.594 -8.117 1 98.69 39 GLY B O 1
ATOM 905 N N . GLU B 1 40 ? 12.266 -3.527 -8.875 1 98.56 40 GLU B N 1
ATOM 906 C CA . GLU B 1 40 ? 12.523 -3.869 -10.273 1 98.56 40 GLU B CA 1
ATOM 907 C C . GLU B 1 40 ? 13.992 -4.195 -10.508 1 98.56 40 GLU B C 1
ATOM 909 O O . GLU B 1 40 ? 14.32 -5.117 -11.258 1 98.56 40 GLU B O 1
ATOM 914 N N . THR B 1 41 ? 14.812 -3.463 -9.883 1 98.38 41 THR B N 1
ATOM 915 C CA . THR B 1 41 ? 16.25 -3.682 -10.039 1 98.38 41 THR B CA 1
ATOM 916 C C . THR B 1 41 ? 16.641 -5.059 -9.516 1 98.38 41 THR B C 1
ATOM 918 O O . THR B 1 41 ? 17.547 -5.703 -10.062 1 98.38 41 THR B O 1
ATOM 921 N N . LEU B 1 42 ? 15.969 -5.508 -8.508 1 98.31 42 LEU B N 1
ATOM 922 C CA . LEU B 1 42 ? 16.234 -6.805 -7.895 1 98.31 42 LEU B CA 1
ATOM 923 C C . LEU B 1 42 ? 15.516 -7.922 -8.641 1 98.31 42 LEU B C 1
ATOM 925 O O . LEU B 1 42 ? 15.602 -9.086 -8.258 1 98.31 42 LEU B O 1
ATOM 929 N N . LYS B 1 43 ? 14.727 -7.477 -9.641 1 98.5 43 LYS B N 1
ATOM 930 C CA . LYS B 1 43 ? 13.93 -8.398 -10.445 1 98.5 43 LYS B CA 1
ATOM 931 C C . LYS B 1 43 ? 12.906 -9.133 -9.586 1 98.5 43 LYS B C 1
ATOM 933 O O . LYS B 1 43 ? 12.656 -10.32 -9.789 1 98.5 43 LYS B O 1
ATOM 938 N N . ALA B 1 44 ? 12.414 -8.453 -8.633 1 98.81 44 ALA B N 1
ATOM 939 C CA . ALA B 1 44 ? 11.344 -9.016 -7.805 1 98.81 44 ALA B CA 1
ATOM 940 C C . ALA B 1 44 ? 10.062 -9.203 -8.609 1 98.81 44 ALA B C 1
ATOM 942 O O . ALA B 1 44 ? 9.773 -8.414 -9.516 1 98.81 44 ALA B O 1
ATOM 943 N N . ASP B 1 45 ? 9.266 -10.289 -8.211 1 98.75 45 ASP B N 1
ATOM 944 C CA . ASP B 1 45 ? 7.938 -10.484 -8.789 1 98.75 45 ASP B CA 1
ATOM 945 C C . ASP B 1 45 ? 6.879 -9.719 -8 1 98.75 45 ASP B C 1
ATOM 947 O O . ASP B 1 45 ? 5.828 -9.367 -8.547 1 98.75 45 ASP B O 1
ATOM 951 N N . ALA B 1 46 ? 7.164 -9.555 -6.723 1 98.81 46 ALA B N 1
ATOM 952 C CA . ALA B 1 46 ? 6.223 -8.867 -5.848 1 98.81 46 ALA B CA 1
ATOM 953 C C . ALA B 1 46 ? 6.941 -8.203 -4.68 1 98.81 46 ALA B C 1
ATOM 955 O O . ALA B 1 46 ? 8.086 -8.555 -4.363 1 98.81 46 ALA B O 1
ATOM 956 N N . ILE B 1 47 ? 6.285 -7.168 -4.047 1 98.94 47 ILE B N 1
ATOM 957 C CA . ILE B 1 47 ? 6.656 -6.586 -2.762 1 98.94 47 ILE B CA 1
ATOM 958 C C . ILE B 1 47 ? 5.512 -6.762 -1.769 1 98.94 47 ILE B C 1
ATOM 960 O O . ILE B 1 47 ? 4.398 -6.285 -2.004 1 98.94 47 ILE B O 1
ATOM 964 N N . VAL B 1 48 ? 5.801 -7.441 -0.652 1 98.88 48 VAL B N 1
ATOM 965 C CA . VAL B 1 48 ? 4.723 -7.789 0.267 1 98.88 48 VAL B CA 1
ATOM 966 C C . VAL B 1 48 ? 4.941 -7.094 1.609 1 98.88 48 VAL B C 1
ATOM 968 O O . VAL B 1 48 ? 6.066 -6.703 1.935 1 98.88 48 VAL B O 1
ATOM 971 N N . GLY B 1 49 ? 3.854 -6.957 2.377 1 98.69 49 GLY B N 1
ATOM 972 C CA . GLY B 1 49 ? 3.928 -6.379 3.711 1 98.69 49 GLY B CA 1
ATOM 973 C C . GLY B 1 49 ? 4.309 -4.914 3.705 1 98.69 49 GLY B C 1
ATOM 974 O O . GLY B 1 49 ? 5.027 -4.449 4.59 1 98.69 49 GLY B O 1
ATOM 975 N N . VAL B 1 50 ? 3.914 -4.18 2.764 1 98.81 50 VAL B N 1
ATOM 976 C CA . VAL B 1 50 ? 4.328 -2.789 2.607 1 98.81 50 VAL B CA 1
ATOM 977 C C . VAL B 1 50 ? 3.719 -1.941 3.723 1 98.81 50 VAL B C 1
ATOM 979 O O . VAL B 1 50 ? 2.531 -2.066 4.031 1 98.81 50 VAL B O 1
ATOM 982 N N . LYS B 1 51 ? 4.523 -1.032 4.266 1 98.56 51 LYS B N 1
ATOM 983 C CA . LYS B 1 51 ? 4.152 -0.03 5.258 1 98.56 51 LYS B CA 1
ATOM 984 C C . LYS B 1 51 ? 4.715 1.341 4.895 1 98.56 51 LYS B C 1
ATOM 986 O O . LYS B 1 51 ? 5.758 1.438 4.242 1 98.56 51 LYS B O 1
ATOM 991 N N . ILE B 1 52 ? 4.027 2.346 5.324 1 98.38 52 ILE B N 1
ATOM 992 C CA . ILE B 1 52 ? 4.453 3.713 5.047 1 98.38 52 ILE B CA 1
ATOM 993 C C . ILE B 1 52 ? 4.484 4.516 6.348 1 98.38 52 ILE B C 1
ATOM 995 O O . ILE B 1 52 ? 3.586 4.395 7.184 1 98.38 52 ILE B O 1
ATOM 999 N N . PHE B 1 53 ? 5.527 5.344 6.477 1 96.75 53 PHE B N 1
ATOM 1000 C CA . PHE B 1 53 ? 5.605 6.273 7.598 1 96.75 53 PHE B CA 1
ATOM 1001 C C . PHE B 1 53 ? 6.34 7.543 7.195 1 96.75 53 PHE B C 1
ATOM 1003 O O . PHE B 1 53 ? 6.941 7.609 6.121 1 96.75 53 PHE B O 1
ATOM 1010 N N . ASN B 1 54 ? 6.191 8.508 8 1 94 54 ASN B N 1
ATOM 1011 C CA . ASN B 1 54 ? 6.91 9.758 7.754 1 94 54 ASN B CA 1
ATOM 1012 C C . ASN B 1 54 ? 7.871 10.078 8.898 1 94 54 ASN B C 1
ATOM 1014 O O . ASN B 1 54 ? 7.762 9.516 9.984 1 94 54 ASN B O 1
ATOM 1018 N N . GLU B 1 55 ? 8.789 10.883 8.602 1 91.19 55 GLU B N 1
ATOM 1019 C CA . GLU B 1 55 ? 9.719 11.422 9.594 1 91.19 55 GLU B CA 1
ATOM 1020 C C . GLU B 1 55 ? 9.953 12.914 9.375 1 91.19 55 GLU B C 1
ATOM 1022 O O . GLU B 1 55 ? 10.023 13.375 8.234 1 91.19 55 GLU B O 1
ATOM 1027 N N . ILE B 1 56 ? 9.984 13.625 10.406 1 89.56 56 ILE B N 1
ATOM 1028 C CA . ILE B 1 56 ? 10.367 15.031 10.352 1 89.56 56 ILE B CA 1
ATOM 1029 C C . ILE B 1 56 ? 11.719 15.234 11.031 1 89.56 56 ILE B C 1
ATOM 1031 O O . ILE B 1 56 ? 11.906 14.836 12.18 1 89.56 56 ILE B O 1
ATOM 1035 N N . LEU B 1 57 ? 12.625 15.711 10.273 1 84.5 57 LEU B N 1
ATOM 1036 C CA . LEU B 1 57 ? 13.922 16.109 10.797 1 84.5 57 LEU B CA 1
ATOM 1037 C C . LEU B 1 57 ? 14.25 17.547 10.391 1 84.5 57 LEU B C 1
ATOM 1039 O O . LEU B 1 57 ? 14.352 17.859 9.203 1 84.5 57 LEU B O 1
ATOM 1043 N N . ASP B 1 58 ? 14.562 18.422 11.391 1 85.88 58 ASP B N 1
ATOM 1044 C CA . ASP B 1 58 ? 14.898 19.828 11.148 1 85.88 58 ASP B CA 1
ATOM 1045 C C . ASP B 1 58 ? 13.883 20.484 10.211 1 85.88 58 ASP B C 1
ATOM 1047 O O . ASP B 1 58 ? 14.266 21.078 9.203 1 85.88 58 ASP B O 1
ATOM 1051 N N . ARG B 1 59 ? 12.711 20.156 10.289 1 82.12 59 ARG B N 1
ATOM 1052 C CA . ARG B 1 59 ? 11.562 20.75 9.602 1 82.12 59 ARG B CA 1
ATOM 1053 C C . ARG B 1 59 ? 11.414 20.172 8.195 1 82.12 59 ARG B C 1
ATOM 1055 O O . ARG B 1 59 ? 10.711 20.75 7.359 1 82.12 59 ARG B O 1
ATOM 1062 N N . GLU B 1 60 ? 12.25 19.203 7.902 1 90.31 60 GLU B N 1
ATOM 1063 C CA . GLU B 1 60 ? 12.102 18.531 6.609 1 90.31 60 GLU B CA 1
ATOM 1064 C C . GLU B 1 60 ? 11.258 17.266 6.738 1 90.31 60 GLU B C 1
ATOM 1066 O O . GLU B 1 60 ? 11.516 16.438 7.609 1 90.31 60 GLU B O 1
ATOM 1071 N N . LEU B 1 61 ? 10.258 17.234 5.918 1 92.94 61 LEU B N 1
ATOM 1072 C CA . LEU B 1 61 ? 9.344 16.094 5.93 1 92.94 61 LEU B CA 1
ATOM 1073 C C . LEU B 1 61 ? 9.719 15.086 4.844 1 92.94 61 LEU B C 1
ATOM 1075 O O . LEU B 1 61 ? 9.805 15.445 3.666 1 92.94 61 LEU B O 1
ATOM 1079 N N . THR B 1 62 ? 9.984 13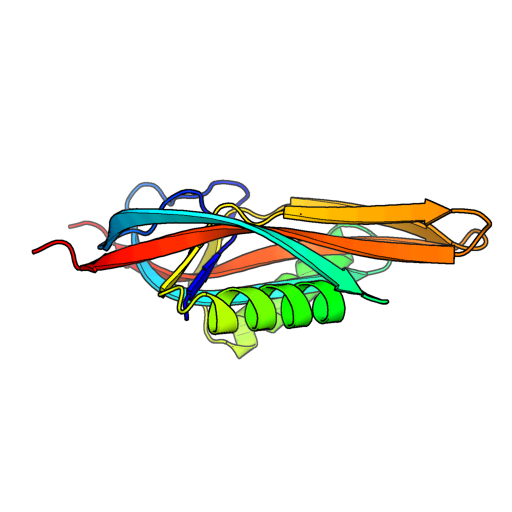.805 5.352 1 96.12 62 THR B N 1
ATOM 1080 C CA . THR B 1 62 ? 10.312 12.727 4.422 1 96.12 62 THR B CA 1
ATOM 1081 C C . THR B 1 62 ? 9.406 11.523 4.66 1 96.12 62 THR B C 1
ATOM 1083 O O . THR B 1 62 ? 9.148 11.156 5.809 1 96.12 62 THR B O 1
ATOM 1086 N N . TYR B 1 63 ? 9.008 10.977 3.521 1 97.25 63 TYR B N 1
ATOM 1087 C CA . TYR B 1 63 ? 8.203 9.766 3.613 1 97.25 63 TYR B CA 1
ATOM 1088 C C . TYR B 1 63 ? 9.016 8.539 3.219 1 97.25 63 TYR B C 1
ATOM 1090 O O . TYR B 1 63 ? 9.828 8.594 2.289 1 97.25 63 TYR B O 1
ATOM 1098 N N . TYR B 1 64 ? 8.594 7.453 3.98 1 98 64 TYR B N 1
ATOM 1099 C CA . TYR B 1 64 ? 9.25 6.176 3.705 1 98 64 TYR B CA 1
ATOM 1100 C C . TYR B 1 64 ? 8.219 5.082 3.434 1 98 64 TYR B C 1
ATOM 1102 O O . TYR B 1 64 ? 7.18 5.023 4.09 1 98 64 TYR B O 1
ATOM 1110 N N . ALA B 1 65 ? 8.508 4.312 2.475 1 98.75 65 ALA B N 1
ATOM 1111 C CA . ALA B 1 65 ? 7.805 3.059 2.221 1 98.75 65 ALA B CA 1
ATOM 1112 C C . ALA B 1 65 ? 8.758 1.868 2.293 1 98.75 65 ALA B C 1
ATOM 1114 O O . ALA B 1 65 ? 9.859 1.914 1.742 1 98.75 65 ALA B O 1
ATOM 1115 N N . TYR B 1 66 ? 8.242 0.797 2.959 1 98.81 66 TYR B N 1
ATOM 1116 C CA . TYR B 1 66 ? 9.125 -0.36 3.023 1 98.81 66 TYR B CA 1
ATOM 1117 C C . TYR B 1 66 ? 8.336 -1.659 2.975 1 98.81 66 TYR B C 1
ATOM 1119 O O . TYR B 1 66 ? 7.145 -1.679 3.309 1 98.81 66 TYR B O 1
ATOM 1127 N N . GLY B 1 67 ? 9.023 -2.756 2.523 1 98.81 67 GLY B N 1
ATOM 1128 C CA . GLY B 1 67 ? 8.453 -4.086 2.369 1 98.81 67 GLY B CA 1
ATOM 1129 C C . GLY B 1 67 ? 9.484 -5.129 1.964 1 98.81 67 GLY B C 1
ATOM 1130 O O . GLY B 1 67 ? 10.68 -4.852 1.943 1 98.81 67 GLY B O 1
ATOM 1131 N N . THR B 1 68 ? 9.023 -6.273 1.772 1 98.88 68 THR B N 1
ATOM 1132 C CA . THR B 1 68 ? 9.906 -7.371 1.404 1 98.88 68 THR B CA 1
ATOM 1133 C C . THR B 1 68 ? 9.758 -7.715 -0.075 1 98.88 68 THR B C 1
ATOM 1135 O O . THR B 1 68 ? 8.664 -8.055 -0.531 1 98.88 68 THR B O 1
ATOM 1138 N N . ALA B 1 69 ? 10.828 -7.633 -0.868 1 98.88 69 ALA B N 1
ATOM 1139 C CA . ALA B 1 69 ? 10.867 -8.086 -2.254 1 98.88 69 ALA B CA 1
ATOM 1140 C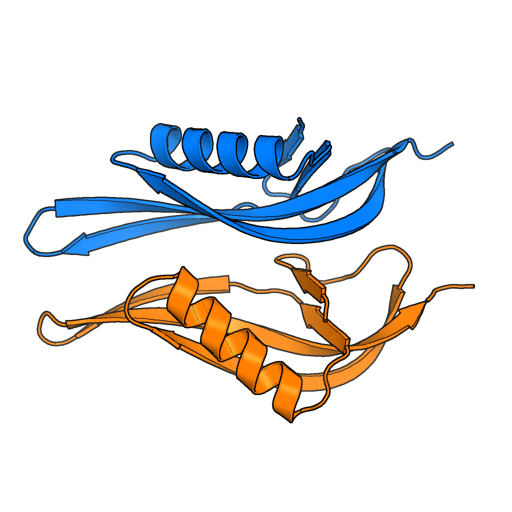 C . ALA B 1 69 ? 10.961 -9.609 -2.326 1 98.88 69 ALA B C 1
ATOM 1142 O O . ALA B 1 69 ? 11.789 -10.219 -1.645 1 98.88 69 ALA B O 1
ATOM 1143 N N . VAL B 1 70 ? 10.125 -10.141 -3.268 1 98.88 70 VAL B N 1
ATOM 1144 C CA . VAL B 1 70 ? 10.07 -11.602 -3.273 1 98.88 70 VAL B CA 1
ATOM 1145 C C . VAL B 1 70 ? 9.898 -12.109 -4.703 1 98.88 70 VAL B C 1
ATOM 1147 O O . VAL B 1 70 ? 9.469 -11.359 -5.586 1 98.88 70 VAL B O 1
ATOM 1150 N N . LYS B 1 71 ? 10.273 -13.375 -4.895 1 98.88 71 LYS B N 1
ATOM 1151 C CA . LYS B 1 71 ? 9.852 -14.156 -6.055 1 98.88 71 LYS B CA 1
ATOM 1152 C C . LYS B 1 71 ? 8.648 -15.031 -5.719 1 98.88 71 LYS B C 1
ATOM 1154 O O . LYS B 1 71 ? 8.586 -15.625 -4.641 1 98.88 71 LYS B O 1
ATOM 1159 N N . ILE B 1 72 ? 7.727 -15.102 -6.695 1 98.44 72 ILE B N 1
ATOM 1160 C CA . ILE B 1 72 ? 6.516 -15.867 -6.418 1 98.44 72 ILE B CA 1
ATOM 1161 C C . ILE B 1 72 ? 6.254 -16.859 -7.551 1 98.44 72 ILE B C 1
ATOM 1163 O O . ILE B 1 72 ? 6.781 -16.703 -8.656 1 98.44 72 ILE B O 1
ATOM 1167 N N . LYS B 1 73 ? 5.516 -17.891 -7.227 1 98.12 73 LYS B N 1
ATOM 1168 C CA . LYS B 1 73 ? 4.98 -18.844 -8.203 1 98.12 73 LYS B CA 1
ATOM 1169 C C . LYS B 1 73 ? 3.492 -19.094 -7.977 1 98.12 73 LYS B C 1
ATOM 1171 O O . LYS B 1 73 ? 3.039 -19.156 -6.832 1 98.12 73 LYS B O 1
ATOM 1176 N N . LYS B 1 74 ? 2.645 -19.172 -9.094 1 95.44 74 LYS B N 1
ATOM 1177 C CA . LYS B 1 74 ? 1.222 -19.469 -8.977 1 95.44 74 LYS B CA 1
ATOM 1178 C C . LYS B 1 74 ? 1 -20.844 -8.367 1 95.44 74 LYS B C 1
ATOM 1180 O O . LYS B 1 74 ? 1.686 -21.812 -8.734 1 95.44 74 LYS B O 1
ATOM 1185 N N . ARG B 1 75 ? 0.013 -20.781 -7.395 1 90.44 75 ARG B N 1
ATOM 1186 C CA . ARG B 1 75 ? -0.304 -22.062 -6.777 1 90.44 75 ARG B CA 1
ATOM 1187 C C . ARG B 1 75 ? -1.118 -22.953 -7.723 1 90.44 75 ARG B C 1
ATOM 1189 O O . ARG B 1 75 ? -2.014 -22.453 -8.414 1 90.44 75 ARG B O 1
ATOM 1196 N N . GLU B 1 76 ? -0.698 -24.188 -8.195 1 77.06 76 GLU B N 1
ATOM 1197 C CA . GLU B 1 76 ? -1.364 -25.172 -9.031 1 77.06 76 GLU B CA 1
ATOM 1198 C C . GLU B 1 76 ? -2.68 -25.625 -8.406 1 77.06 76 GLU B C 1
ATOM 1200 O O . GLU B 1 76 ? -2.834 -25.609 -7.188 1 77.06 76 GLU B O 1
#